Protein AF-A0A2S9GLJ0-F1 (afdb_monomer)

Foldseek 3Di:
DDDDDDPDDDDDDDDDDDDDDDDDDDDPPPDPPPPPDDPPPPPDPVVVVCVVVVAAEDEDDPVCVVVVVVDDDDDGHYYHD

Structure (mmCIF, N/CA/C/O backbone):
data_AF-A0A2S9GLJ0-F1
#
_entry.id   AF-A0A2S9GLJ0-F1
#
loop_
_atom_site.group_PDB
_atom_site.id
_atom_site.type_symbol
_atom_site.label_atom_id
_atom_site.label_alt_id
_atom_site.label_comp_id
_atom_site.label_asym_id
_atom_site.label_entity_id
_atom_site.label_seq_id
_atom_site.pdbx_PDB_ins_code
_atom_site.Cartn_x
_atom_site.Cartn_y
_atom_site.Cartn_z
_atom_site.occupancy
_atom_site.B_iso_or_equiv
_atom_site.auth_seq_id
_atom_site.auth_comp_id
_atom_site.auth_asym_id
_atom_site.auth_atom_id
_atom_site.pdbx_PDB_model_num
ATOM 1 N N . ARG A 1 1 ? -2.250 -19.012 -30.968 1.00 42.62 1 ARG A N 1
ATOM 2 C CA . ARG A 1 1 ? -0.813 -18.737 -31.205 1.00 42.62 1 ARG A CA 1
ATOM 3 C C . ARG A 1 1 ? -0.213 -18.503 -29.831 1.00 42.62 1 ARG A C 1
ATOM 5 O O . ARG A 1 1 ? -0.504 -17.468 -29.252 1.00 42.62 1 ARG A O 1
ATOM 12 N N . ASP A 1 2 ? 0.471 -19.512 -29.299 1.00 31.84 2 ASP A N 1
ATOM 13 C CA . ASP A 1 2 ? 1.097 -19.493 -27.974 1.00 31.84 2 ASP A CA 1
ATOM 14 C C . ASP A 1 2 ? 2.269 -18.509 -27.931 1.00 31.84 2 ASP A C 1
ATOM 16 O O . ASP A 1 2 ? 3.108 -18.503 -28.834 1.00 31.84 2 ASP A O 1
ATOM 20 N N . VAL A 1 3 ? 2.313 -17.679 -26.888 1.00 40.12 3 VAL A N 1
ATOM 21 C CA . VAL A 1 3 ? 3.413 -16.755 -26.571 1.00 40.12 3 VAL A CA 1
ATOM 22 C C . VAL A 1 3 ? 4.098 -17.280 -25.315 1.00 40.12 3 VAL A C 1
ATOM 24 O O . VAL A 1 3 ? 3.935 -16.760 -24.219 1.00 40.12 3 VAL A O 1
ATOM 27 N N . THR A 1 4 ? 4.866 -18.351 -25.474 1.00 45.78 4 THR A N 1
ATOM 28 C CA . THR A 1 4 ? 5.826 -18.806 -24.465 1.00 45.78 4 THR A CA 1
ATOM 29 C C . THR A 1 4 ? 7.104 -19.218 -25.171 1.00 45.78 4 THR A C 1
ATOM 31 O O . THR A 1 4 ? 7.389 -20.402 -25.315 1.00 45.78 4 THR A O 1
ATOM 34 N N . ASP A 1 5 ? 7.868 -18.240 -25.653 1.00 43.12 5 ASP A N 1
ATOM 35 C CA . ASP A 1 5 ? 9.282 -18.472 -25.923 1.00 43.12 5 ASP A CA 1
ATOM 36 C C . ASP A 1 5 ? 10.076 -17.161 -25.888 1.00 43.12 5 ASP A C 1
ATOM 38 O O . ASP A 1 5 ? 9.799 -16.243 -26.663 1.00 43.12 5 ASP A O 1
ATOM 42 N N . ARG A 1 6 ? 11.052 -17.116 -24.972 1.00 46.72 6 ARG A N 1
ATOM 43 C CA . ARG A 1 6 ? 12.282 -16.294 -24.923 1.00 46.72 6 ARG A CA 1
ATOM 44 C C . ARG A 1 6 ? 12.573 -15.759 -23.525 1.00 46.72 6 ARG A C 1
ATOM 46 O O . ARG A 1 6 ? 12.415 -14.579 -23.237 1.00 46.72 6 ARG A O 1
ATOM 53 N N . VAL A 1 7 ? 13.187 -16.613 -22.714 1.00 40.72 7 VAL A N 1
ATOM 54 C CA . VAL A 1 7 ? 14.215 -16.161 -21.770 1.00 40.72 7 VAL A CA 1
ATOM 55 C C . VAL A 1 7 ? 15.499 -16.896 -22.137 1.00 40.72 7 VAL A C 1
ATOM 57 O O . VAL A 1 7 ? 15.835 -17.936 -21.580 1.00 40.72 7 VAL A O 1
ATOM 60 N N . ARG A 1 8 ? 16.204 -16.377 -23.150 1.00 41.53 8 ARG A N 1
ATOM 61 C CA . ARG A 1 8 ? 17.589 -16.776 -23.416 1.00 41.53 8 ARG A CA 1
ATOM 62 C C . ARG A 1 8 ? 18.4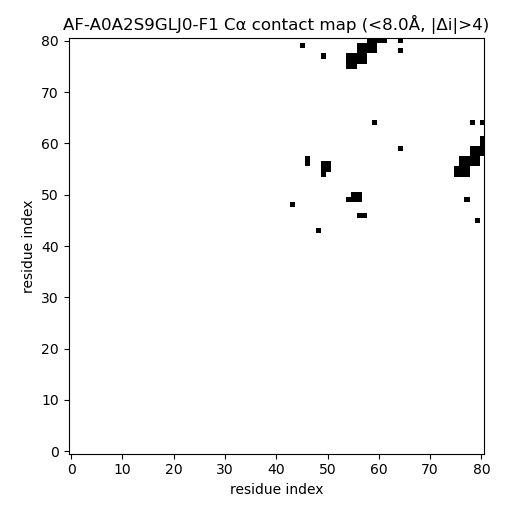59 -16.178 -22.312 1.00 41.53 8 ARG A C 1
ATOM 64 O O . ARG A 1 8 ? 18.570 -14.959 -22.221 1.00 41.53 8 ARG A O 1
ATOM 71 N N . ARG A 1 9 ? 19.065 -17.028 -21.485 1.00 44.00 9 ARG A N 1
ATOM 72 C CA . ARG A 1 9 ? 20.158 -16.637 -20.586 1.00 44.00 9 ARG A CA 1
ATOM 73 C C . ARG A 1 9 ? 21.468 -16.604 -21.381 1.00 44.00 9 ARG A C 1
ATOM 75 O O . ARG A 1 9 ? 21.727 -17.578 -22.082 1.00 44.00 9 ARG A O 1
ATOM 82 N N . PRO A 1 10 ? 22.299 -15.555 -21.284 1.00 41.28 10 PRO A N 1
ATOM 83 C CA . PRO A 1 10 ? 23.678 -15.636 -21.725 1.00 41.28 10 PRO A CA 1
ATOM 84 C C . PRO A 1 10 ? 24.536 -16.153 -20.566 1.00 41.28 10 PRO A C 1
ATOM 86 O O . PRO A 1 10 ? 24.654 -15.529 -19.512 1.00 41.28 10 PRO A O 1
ATOM 89 N N . GLU A 1 11 ? 25.082 -17.343 -20.769 1.00 45.34 11 GLU A N 1
ATOM 90 C CA . GLU A 1 11 ? 26.097 -17.970 -19.934 1.00 45.34 11 GLU A CA 1
ATOM 91 C C . GLU A 1 11 ? 27.406 -17.168 -19.954 1.00 45.34 11 GLU A C 1
ATOM 93 O O . GLU A 1 11 ? 27.867 -16.685 -20.989 1.00 45.34 11 GLU A O 1
ATOM 98 N N . HIS A 1 12 ? 27.972 -16.985 -18.763 1.00 37.38 12 HIS A N 1
ATOM 99 C CA . HIS A 1 12 ? 29.192 -16.233 -18.520 1.00 37.38 12 HIS A CA 1
ATOM 100 C C . HIS A 1 12 ? 30.378 -16.862 -19.263 1.00 37.38 12 HIS A C 1
ATOM 102 O O . HIS A 1 12 ? 30.782 -17.992 -18.993 1.00 37.38 12 HIS A O 1
ATOM 108 N N . GLN A 1 13 ? 30.964 -16.079 -20.165 1.00 43.25 13 GLN A N 1
ATOM 109 C CA . GLN A 1 13 ? 32.228 -16.344 -20.836 1.00 43.25 13 GLN A CA 1
ATOM 110 C C . GLN A 1 13 ? 33.369 -16.326 -19.803 1.00 43.25 13 GLN A C 1
ATOM 112 O O . GLN A 1 13 ? 33.892 -15.266 -19.465 1.00 43.25 13 GLN A O 1
ATOM 117 N N . LEU A 1 14 ? 33.747 -17.494 -19.274 1.00 43.22 14 LEU A N 1
ATOM 118 C CA . LEU A 1 14 ? 34.964 -17.649 -18.476 1.00 43.22 14 LEU A CA 1
ATOM 119 C C . LEU A 1 14 ? 36.116 -18.088 -19.386 1.00 43.22 14 LEU A C 1
ATOM 121 O O . LEU A 1 14 ? 36.115 -19.182 -19.949 1.00 43.22 14 LEU A O 1
ATOM 125 N N . VAL A 1 15 ? 37.104 -17.210 -19.526 1.00 45.12 15 VAL A N 1
ATOM 126 C CA . VAL A 1 15 ? 38.381 -17.491 -20.184 1.00 45.12 15 VAL A CA 1
ATOM 127 C C . VAL A 1 15 ? 39.147 -18.522 -19.349 1.00 45.12 15 VAL A C 1
ATOM 129 O O . VAL A 1 15 ? 39.410 -18.303 -18.168 1.00 45.12 15 VAL A O 1
ATOM 132 N N . ALA A 1 16 ? 39.506 -19.648 -19.966 1.00 37.59 16 ALA A N 1
ATOM 133 C CA . ALA A 1 16 ? 40.317 -20.695 -19.356 1.00 37.59 16 ALA A CA 1
ATOM 134 C C . ALA A 1 16 ? 41.755 -20.195 -19.116 1.00 37.59 16 ALA A C 1
ATOM 136 O O . ALA A 1 16 ? 42.532 -20.019 -20.055 1.00 37.59 16 ALA A O 1
ATOM 137 N N . GLY A 1 17 ? 42.100 -19.962 -17.848 1.00 39.16 17 GLY A N 1
ATOM 138 C CA . GLY A 1 17 ? 43.456 -19.678 -17.375 1.00 39.16 17 GLY A CA 1
ATOM 139 C C . GLY A 1 17 ? 44.093 -20.931 -16.773 1.00 39.16 17 GLY A C 1
ATOM 140 O O . GLY A 1 17 ? 43.496 -21.599 -15.936 1.00 39.16 17 GLY A O 1
ATOM 141 N N . ALA A 1 18 ? 45.295 -21.253 -17.244 1.00 42.75 18 ALA A N 1
ATOM 142 C CA . ALA A 1 18 ? 46.017 -22.505 -17.056 1.00 42.75 18 ALA A CA 1
ATOM 143 C C . ALA A 1 18 ? 46.245 -22.966 -15.600 1.00 42.75 18 ALA A C 1
ATOM 145 O O . ALA A 1 18 ? 46.588 -22.190 -14.709 1.00 42.75 18 ALA A O 1
ATOM 146 N N . HIS A 1 19 ? 46.167 -24.287 -15.423 1.00 35.72 19 HIS A N 1
ATOM 147 C CA . HIS A 1 19 ? 46.546 -25.033 -14.228 1.00 35.72 19 HIS A CA 1
ATOM 148 C C . HIS A 1 19 ? 48.014 -24.814 -13.816 1.00 35.72 19 HIS A C 1
ATOM 150 O O . HIS A 1 19 ? 48.933 -25.049 -14.602 1.00 35.72 19 HIS A O 1
ATOM 156 N N . ARG A 1 20 ? 48.238 -24.521 -12.529 1.00 43.31 20 ARG A N 1
ATOM 157 C CA . ARG A 1 20 ? 49.407 -25.001 -11.775 1.00 43.31 20 ARG A CA 1
ATOM 158 C C . ARG A 1 20 ? 48.937 -25.506 -10.413 1.00 43.31 20 ARG A C 1
ATOM 160 O O . ARG A 1 20 ? 48.440 -24.735 -9.601 1.00 43.31 20 ARG A O 1
ATOM 167 N N . VAL A 1 21 ? 49.074 -26.812 -10.201 1.00 43.16 21 VAL A N 1
ATOM 168 C CA . VAL A 1 21 ? 48.863 -27.472 -8.909 1.00 43.16 21 VAL A CA 1
ATOM 169 C C . VAL A 1 21 ? 50.082 -27.178 -8.042 1.00 43.16 21 VAL A C 1
ATOM 171 O O . VAL A 1 21 ? 51.203 -27.496 -8.433 1.00 43.16 21 VAL A O 1
ATOM 174 N N . SER A 1 22 ? 49.864 -26.549 -6.890 1.00 45.19 22 SER A N 1
ATOM 175 C CA . SER A 1 22 ? 50.880 -26.387 -5.855 1.00 45.19 22 SER A CA 1
ATOM 176 C C . SER A 1 22 ? 50.391 -27.106 -4.605 1.00 45.19 22 SER A C 1
ATOM 178 O O . SER A 1 22 ? 49.460 -26.657 -3.945 1.00 45.19 22 SER A O 1
ATOM 180 N N . ASP A 1 23 ? 51.021 -28.242 -4.323 1.00 49.25 23 ASP A N 1
ATOM 181 C CA . ASP A 1 23 ? 50.880 -29.011 -3.090 1.00 49.25 23 ASP A CA 1
ATOM 182 C C . ASP A 1 23 ? 51.366 -28.164 -1.908 1.00 49.25 23 ASP A C 1
ATOM 184 O O . ASP A 1 23 ? 52.566 -27.867 -1.819 1.00 49.25 23 ASP A O 1
ATOM 188 N N . ARG A 1 24 ? 50.449 -27.752 -1.023 1.00 41.78 24 ARG A N 1
ATOM 189 C CA . ARG A 1 24 ? 50.685 -27.567 0.421 1.00 41.78 24 ARG A CA 1
ATOM 190 C C . ARG A 1 24 ? 49.492 -26.927 1.123 1.00 41.78 24 ARG A C 1
ATOM 192 O O . ARG A 1 24 ? 4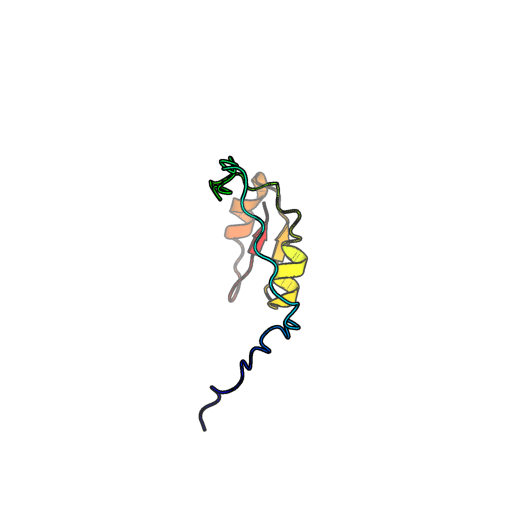9.058 -25.850 0.741 1.00 41.78 24 ARG A O 1
ATOM 199 N N . GLY A 1 25 ? 49.128 -27.527 2.254 1.00 37.78 25 GLY A N 1
ATOM 200 C CA . GLY A 1 25 ? 48.482 -26.832 3.365 1.00 37.78 25 GLY A CA 1
ATOM 201 C C . GLY A 1 25 ? 46.967 -26.898 3.324 1.00 37.78 25 GLY A C 1
ATOM 202 O O . GLY A 1 25 ? 46.324 -26.232 2.525 1.00 37.78 25 GLY A O 1
ATOM 203 N N . GLY A 1 26 ? 46.398 -27.717 4.206 1.00 50.94 26 GLY A N 1
ATOM 204 C CA . GLY A 1 26 ? 44.977 -27.670 4.498 1.00 50.94 26 GLY A CA 1
ATOM 205 C C . GLY A 1 26 ? 44.642 -26.364 5.202 1.00 50.94 26 GLY A C 1
ATOM 206 O O . GLY A 1 26 ? 44.956 -26.204 6.377 1.00 50.94 26 GLY A O 1
ATOM 207 N N . ASP A 1 27 ? 43.961 -25.477 4.493 1.00 50.47 27 ASP A N 1
ATOM 208 C CA . ASP A 1 27 ? 43.223 -24.390 5.109 1.00 50.47 27 ASP A CA 1
ATOM 209 C C . ASP A 1 27 ? 41.775 -24.851 5.262 1.00 50.47 27 ASP A C 1
ATOM 211 O O . ASP A 1 27 ? 41.008 -24.949 4.302 1.00 50.47 27 ASP A O 1
ATOM 215 N N . VAL A 1 28 ? 41.394 -25.171 6.499 1.00 53.31 28 VAL A N 1
ATOM 216 C CA . VAL A 1 28 ? 39.984 -25.225 6.882 1.00 53.31 28 VAL A CA 1
ATOM 217 C C . VAL A 1 28 ? 39.441 -23.816 6.679 1.00 53.31 28 VAL A C 1
ATOM 219 O O . VAL A 1 28 ? 39.703 -22.942 7.497 1.00 53.31 28 VAL A O 1
ATOM 222 N N . GLN A 1 29 ? 38.713 -23.576 5.588 1.00 56.25 29 GLN A N 1
ATOM 223 C CA . GLN A 1 29 ? 37.972 -22.332 5.382 1.00 56.25 29 GLN A CA 1
ATOM 224 C C . GLN A 1 29 ? 36.817 -22.289 6.396 1.00 56.25 29 GLN A C 1
ATOM 226 O O . GLN A 1 29 ? 35.842 -23.033 6.232 1.00 56.25 29 GLN A O 1
ATOM 231 N N . PRO A 1 30 ? 36.858 -21.447 7.447 1.00 49.25 30 PRO A N 1
ATOM 232 C CA . PRO A 1 30 ? 35.719 -21.291 8.324 1.00 49.25 30 PRO A CA 1
ATOM 233 C C . PRO A 1 30 ? 34.838 -20.222 7.686 1.00 49.25 30 PRO A C 1
ATOM 235 O O . PRO A 1 30 ? 35.089 -19.028 7.813 1.00 49.25 30 PRO A O 1
ATOM 238 N N . GLY A 1 31 ? 33.835 -20.641 6.924 1.00 50.16 31 GLY A N 1
ATOM 239 C CA . GLY A 1 31 ? 32.981 -19.659 6.268 1.00 50.16 31 GLY A CA 1
ATOM 240 C C . GLY A 1 31 ? 32.033 -20.227 5.238 1.00 50.16 31 GLY A C 1
ATOM 241 O O . GLY A 1 31 ? 31.867 -19.637 4.177 1.00 50.16 31 GLY A O 1
ATOM 242 N N . GLY A 1 32 ? 31.378 -21.350 5.537 1.00 50.72 32 GLY A N 1
ATOM 243 C CA . GLY A 1 32 ? 30.085 -21.599 4.912 1.00 50.72 32 GLY A CA 1
ATOM 244 C C . GLY A 1 32 ? 29.188 -20.415 5.262 1.00 50.72 32 GLY A C 1
ATOM 245 O O . GLY A 1 32 ? 28.798 -20.269 6.421 1.00 50.72 32 GLY A O 1
ATOM 246 N N . GLN A 1 33 ? 28.934 -19.536 4.292 1.00 59.50 33 GLN A N 1
ATOM 247 C CA . GLN A 1 33 ? 27.996 -18.432 4.446 1.00 59.50 33 GLN A CA 1
ATOM 248 C C . GLN A 1 33 ? 26.624 -19.051 4.693 1.00 59.50 33 GLN A C 1
ATOM 250 O O . GLN A 1 33 ? 25.925 -19.467 3.770 1.00 59.50 33 GLN A O 1
ATOM 255 N N . ARG A 1 34 ? 26.267 -19.197 5.967 1.00 57.59 34 ARG A N 1
ATOM 256 C CA . ARG A 1 34 ? 24.922 -19.586 6.355 1.00 57.59 34 ARG A CA 1
ATOM 257 C C . ARG A 1 34 ? 24.036 -18.398 6.017 1.00 57.59 34 ARG A C 1
ATOM 259 O O . ARG A 1 34 ? 24.070 -17.398 6.726 1.00 57.59 34 ARG A O 1
ATOM 266 N N . VAL A 1 35 ? 23.241 -18.510 4.955 1.00 59.19 35 VAL A N 1
ATOM 267 C CA . VAL A 1 35 ? 22.085 -17.632 4.721 1.00 59.19 35 VAL A CA 1
ATOM 268 C C . VAL A 1 35 ? 21.025 -18.010 5.760 1.00 59.19 35 VAL A C 1
ATOM 270 O O . VAL A 1 35 ? 20.039 -18.680 5.479 1.00 59.19 35 VAL A O 1
ATOM 273 N N . GLY A 1 36 ? 21.311 -17.684 7.016 1.00 54.88 36 GLY A N 1
ATOM 274 C CA . GLY A 1 36 ? 20.406 -17.801 8.144 1.00 54.88 36 GLY A CA 1
ATOM 275 C C . GLY A 1 36 ? 19.965 -16.404 8.541 1.00 54.88 36 GLY A C 1
ATOM 276 O O . GLY A 1 36 ? 20.658 -15.755 9.312 1.00 54.88 36 GLY A O 1
ATOM 277 N N . GLY A 1 37 ? 18.846 -15.958 7.964 1.00 58.50 37 GLY A N 1
ATOM 278 C CA . GLY A 1 37 ? 17.896 -15.000 8.541 1.00 58.50 37 GLY A CA 1
ATOM 279 C C . GLY A 1 37 ? 18.446 -13.832 9.359 1.00 58.50 37 GLY A C 1
ATOM 280 O O . GLY A 1 37 ? 18.024 -13.646 10.493 1.00 58.50 37 GLY A O 1
ATOM 281 N N . GLN A 1 38 ? 19.323 -13.015 8.786 1.00 50.78 38 GLN A N 1
ATOM 282 C CA . GLN A 1 38 ? 19.531 -11.652 9.261 1.00 50.78 38 GLN A CA 1
ATOM 283 C C . GLN A 1 38 ? 19.275 -10.764 8.051 1.00 50.78 38 GLN A C 1
ATOM 285 O O . GLN A 1 38 ? 20.173 -10.524 7.247 1.00 50.78 38 GLN A O 1
ATOM 290 N N . LEU A 1 39 ? 18.006 -10.389 7.850 1.00 49.69 39 LEU A N 1
ATOM 291 C CA . LEU A 1 39 ? 17.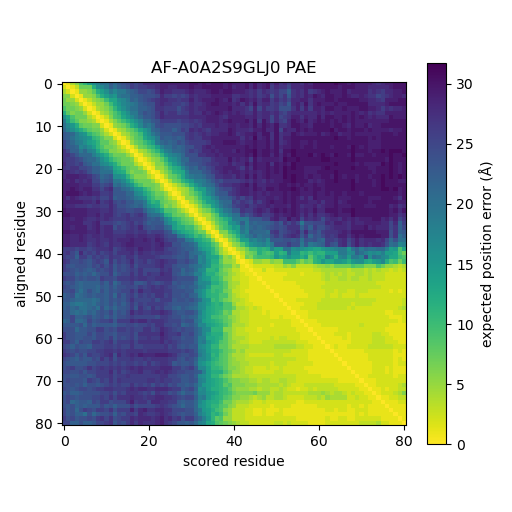659 -9.342 6.898 1.00 49.69 39 LEU A CA 1
ATOM 292 C C . LEU A 1 39 ? 18.368 -8.090 7.415 1.00 49.69 39 LEU A C 1
ATOM 294 O O . LEU A 1 39 ? 17.859 -7.409 8.302 1.00 49.69 39 LEU A O 1
ATOM 298 N N . SER A 1 40 ? 19.574 -7.817 6.899 1.00 62.19 40 SER A N 1
ATOM 299 C CA . SER A 1 40 ? 20.033 -6.434 6.815 1.00 62.19 40 SER A CA 1
ATOM 300 C C . SER A 1 40 ? 18.827 -5.657 6.313 1.00 62.19 40 SER A C 1
ATOM 302 O O . SER A 1 40 ? 18.235 -6.147 5.341 1.00 62.19 40 SER A O 1
ATOM 304 N N . PRO A 1 41 ? 18.423 -4.551 6.970 1.00 67.94 41 PRO A N 1
ATOM 305 C CA . PRO A 1 41 ? 17.366 -3.706 6.450 1.00 67.94 41 PRO A CA 1
ATOM 306 C C . PRO A 1 41 ? 17.622 -3.555 4.960 1.00 67.94 41 PRO A C 1
ATOM 308 O O . PRO A 1 41 ? 18.701 -3.132 4.540 1.00 67.94 41 PRO A O 1
ATOM 311 N N . HIS A 1 42 ? 16.728 -4.139 4.173 1.00 70.94 42 HIS A N 1
ATOM 312 C CA . HIS A 1 42 ? 16.879 -4.097 2.742 1.00 70.94 42 HIS A CA 1
ATOM 313 C C . HIS A 1 42 ? 16.321 -2.723 2.427 1.00 70.94 42 HIS A C 1
ATOM 315 O O . HIS A 1 42 ? 15.123 -2.518 2.603 1.00 70.94 42 HIS A O 1
ATOM 321 N N . ASP A 1 43 ? 17.193 -1.781 2.069 1.00 80.06 43 ASP A N 1
ATOM 322 C CA . ASP A 1 43 ? 16.825 -0.414 1.679 1.00 80.06 43 ASP A CA 1
ATOM 323 C C . ASP A 1 43 ? 16.088 -0.445 0.326 1.00 80.06 43 ASP A C 1
ATOM 32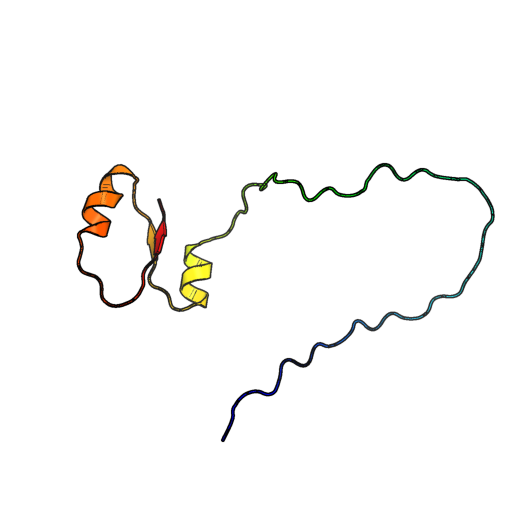5 O O . ASP A 1 43 ? 16.535 0.086 -0.691 1.00 80.06 43 ASP A O 1
ATOM 329 N N . VAL A 1 44 ? 14.985 -1.187 0.281 1.00 86.31 44 VAL A N 1
ATOM 330 C CA . VAL A 1 44 ? 14.144 -1.399 -0.885 1.00 86.31 44 VAL A CA 1
ATOM 331 C C . VAL A 1 44 ? 13.055 -0.351 -0.826 1.00 86.31 44 VAL A C 1
ATOM 333 O O . VAL A 1 44 ? 12.201 -0.384 0.051 1.00 86.31 44 VAL A O 1
ATOM 336 N N . ASP A 1 45 ? 13.072 0.555 -1.796 1.00 90.69 45 ASP A N 1
ATOM 337 C CA . ASP A 1 45 ? 11.952 1.454 -2.048 1.00 90.69 45 ASP A CA 1
ATOM 338 C C . ASP A 1 45 ? 10.770 0.622 -2.576 1.00 90.69 45 ASP A C 1
ATOM 340 O O . ASP A 1 45 ? 10.712 0.245 -3.755 1.00 90.69 45 ASP A O 1
ATOM 344 N N . VAL A 1 46 ? 9.834 0.304 -1.681 1.00 91.56 46 VAL A N 1
ATOM 345 C CA . VAL A 1 46 ? 8.610 -0.444 -1.996 1.00 91.56 46 VAL A CA 1
ATOM 346 C C . VAL A 1 46 ? 7.762 0.318 -3.016 1.00 91.56 46 VAL A C 1
ATOM 348 O O . VAL A 1 46 ? 7.177 -0.299 -3.907 1.00 91.56 46 VAL A O 1
ATOM 351 N N . GLY A 1 47 ? 7.758 1.652 -2.976 1.00 92.38 47 GLY A N 1
ATOM 352 C CA . GLY A 1 47 ? 7.078 2.492 -3.959 1.00 92.38 47 GLY A CA 1
ATOM 353 C C . GLY A 1 47 ? 7.685 2.373 -5.360 1.00 92.38 47 GLY A C 1
ATOM 354 O O . GLY A 1 47 ? 6.954 2.274 -6.347 1.00 92.38 47 GLY A O 1
ATOM 355 N N . ALA A 1 48 ? 9.013 2.335 -5.482 1.00 93.25 48 ALA A N 1
ATOM 356 C CA . ALA A 1 48 ? 9.688 2.078 -6.756 1.00 93.25 48 ALA A CA 1
ATOM 357 C C . ALA A 1 48 ? 9.372 0.680 -7.291 1.00 93.25 48 ALA A C 1
ATOM 359 O O . ALA A 1 48 ? 9.127 0.527 -8.491 1.00 93.25 48 ALA A O 1
ATOM 360 N N . LEU A 1 49 ? 9.319 -0.317 -6.406 1.00 94.56 49 LEU A N 1
ATOM 361 C CA . LEU A 1 49 ? 8.923 -1.672 -6.766 1.00 94.56 49 LEU A CA 1
ATOM 362 C C . LEU A 1 49 ? 7.479 -1.704 -7.287 1.00 94.56 49 LEU A C 1
ATOM 364 O O . LEU A 1 49 ? 7.234 -2.220 -8.375 1.00 94.56 49 LEU A O 1
ATOM 368 N N . CYS A 1 50 ? 6.534 -1.090 -6.573 1.00 96.56 50 CYS A N 1
ATOM 369 C CA . CYS A 1 50 ? 5.130 -1.038 -6.980 1.00 96.56 50 CYS A CA 1
ATOM 370 C C . CYS A 1 50 ? 4.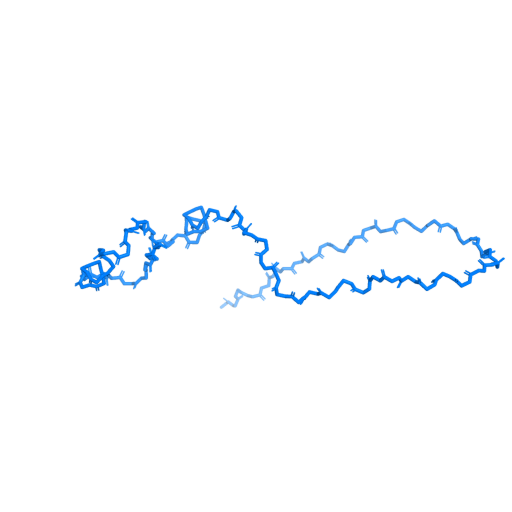950 -0.319 -8.325 1.00 96.56 50 CYS A C 1
ATOM 372 O O . CYS A 1 50 ? 4.252 -0.832 -9.201 1.00 96.56 50 CYS A O 1
ATOM 374 N N . ARG A 1 51 ? 5.662 0.796 -8.554 1.00 94.81 51 ARG A N 1
ATOM 375 C CA . ARG A 1 51 ? 5.670 1.497 -9.852 1.00 94.81 51 ARG A CA 1
ATOM 376 C C . ARG A 1 51 ? 6.165 0.609 -10.994 1.00 94.81 51 ARG A C 1
ATOM 378 O O . ARG A 1 51 ? 5.573 0.636 -12.067 1.00 94.81 51 ARG A O 1
ATOM 385 N N . ALA A 1 52 ? 7.208 -0.193 -10.774 1.00 97.12 52 ALA A N 1
ATOM 386 C CA . ALA A 1 52 ? 7.729 -1.107 -11.794 1.00 97.12 52 ALA A CA 1
ATOM 387 C C . ALA A 1 52 ? 6.714 -2.194 -12.194 1.00 97.12 52 ALA A C 1
ATOM 389 O O . ALA A 1 52 ? 6.693 -2.633 -13.344 1.00 97.12 52 ALA A O 1
ATOM 390 N N . TYR A 1 53 ? 5.853 -2.597 -11.258 1.00 96.75 53 TYR A N 1
ATOM 391 C CA . TYR A 1 53 ? 4.792 -3.579 -11.488 1.00 96.75 53 TYR A CA 1
ATOM 392 C C . TYR A 1 53 ? 3.422 -2.960 -11.786 1.00 96.75 53 TYR A C 1
ATOM 394 O O . TYR A 1 53 ? 2.462 -3.702 -11.971 1.00 96.75 53 TYR A O 1
ATOM 402 N N . HIS A 1 54 ? 3.330 -1.632 -11.904 1.00 95.56 54 HIS A N 1
ATOM 403 C CA . HIS A 1 54 ? 2.080 -0.901 -12.144 1.00 95.56 54 HIS A CA 1
ATOM 404 C C . HIS A 1 54 ? 1.003 -1.173 -11.080 1.00 95.56 54 HIS A C 1
ATOM 406 O O . HIS A 1 54 ? -0.187 -1.217 -11.385 1.00 95.56 54 HIS A O 1
ATOM 412 N N . VAL A 1 55 ? 1.430 -1.363 -9.830 1.00 96.94 55 VAL A N 1
ATOM 413 C CA . VAL A 1 55 ? 0.545 -1.537 -8.674 1.00 96.94 55 VAL A CA 1
ATOM 414 C C . VAL A 1 55 ? 0.419 -0.203 -7.946 1.00 96.94 55 VAL A C 1
ATOM 416 O O . VAL A 1 55 ? 1.420 0.479 -7.717 1.00 96.94 55 VAL A O 1
ATOM 419 N N . GLU A 1 56 ? -0.806 0.174 -7.575 1.00 96.00 56 GLU A N 1
ATOM 420 C CA . GLU A 1 56 ? -1.035 1.353 -6.741 1.00 96.00 56 GLU A CA 1
ATOM 421 C C . GLU A 1 56 ? -0.471 1.124 -5.332 1.00 96.00 56 GLU A C 1
ATOM 423 O O . GLU A 1 56 ? -0.709 0.083 -4.715 1.00 96.00 56 GLU A O 1
ATOM 428 N N . SER A 1 57 ? 0.278 2.097 -4.813 1.00 96.25 57 SER A N 1
ATOM 429 C CA . SER A 1 57 ? 0.901 2.021 -3.490 1.00 96.25 57 SER A CA 1
ATOM 430 C C . SER A 1 57 ? 0.701 3.310 -2.703 1.00 96.25 57 SER A C 1
ATOM 432 O O . SER A 1 57 ? 0.916 4.397 -3.248 1.00 96.25 57 SER A O 1
AT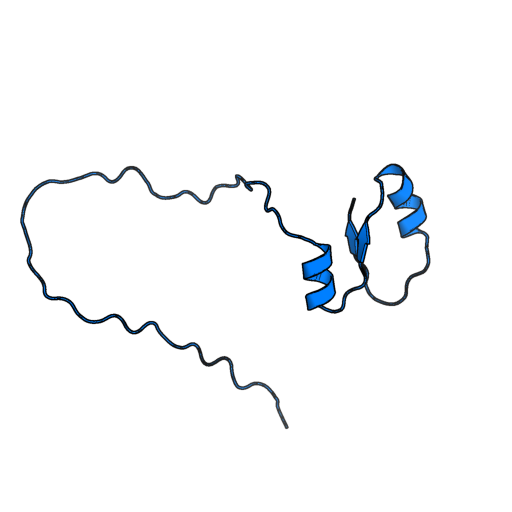OM 434 N N . ARG A 1 58 ? 0.370 3.187 -1.415 1.00 97.00 58 ARG A N 1
ATOM 435 C CA . ARG A 1 58 ? 0.226 4.306 -0.473 1.00 97.00 58 ARG A CA 1
ATOM 436 C C . ARG A 1 58 ? 0.982 4.003 0.822 1.00 97.00 58 ARG A C 1
ATOM 438 O O . ARG A 1 58 ? 0.776 2.939 1.398 1.00 97.00 58 ARG A O 1
ATOM 445 N N . GLN A 1 59 ? 1.805 4.946 1.282 1.00 96.75 59 GLN A N 1
ATOM 446 C CA . GLN A 1 59 ? 2.389 4.909 2.627 1.00 96.75 59 GLN A CA 1
ATOM 447 C C . GLN A 1 59 ? 1.369 5.472 3.625 1.00 96.75 59 GLN A C 1
ATOM 449 O O . GLN A 1 59 ? 0.739 6.496 3.340 1.00 96.75 59 GLN A O 1
ATOM 454 N N . ILE A 1 60 ? 1.178 4.806 4.758 1.00 96.94 60 ILE A N 1
ATOM 455 C CA . ILE A 1 60 ? 0.225 5.193 5.801 1.00 96.94 60 ILE A CA 1
ATOM 456 C C . ILE A 1 60 ? 0.818 4.951 7.188 1.00 96.94 60 ILE A C 1
ATOM 458 O O . ILE A 1 60 ? 1.723 4.145 7.347 1.00 96.94 60 ILE A O 1
ATOM 462 N N . GLU A 1 61 ? 0.275 5.612 8.204 1.00 97.50 61 GLU A N 1
ATOM 463 C CA . GLU A 1 61 ? 0.619 5.314 9.594 1.00 97.50 61 GLU A CA 1
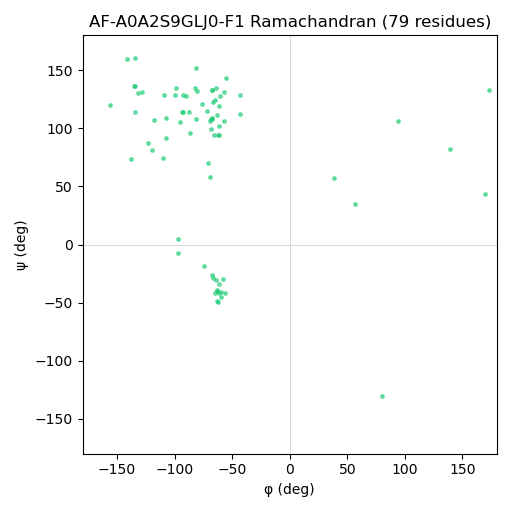ATOM 464 C C . GLU A 1 61 ? -0.176 4.102 10.102 1.00 97.50 61 GLU A C 1
ATOM 466 O O . GLU A 1 61 ? -1.319 3.867 9.697 1.00 97.50 61 GLU A O 1
ATOM 471 N N . ALA A 1 62 ? 0.382 3.360 11.064 1.00 97.56 62 ALA A N 1
ATOM 472 C CA . ALA A 1 62 ? -0.272 2.171 11.624 1.00 97.56 62 ALA A CA 1
ATOM 473 C C . ALA A 1 62 ? -1.653 2.462 12.242 1.00 97.56 62 ALA A C 1
ATOM 475 O O . ALA A 1 62 ? -2.535 1.604 12.218 1.00 97.56 62 ALA A O 1
ATOM 476 N N . GLY A 1 63 ? -1.854 3.676 12.768 1.00 97.69 63 GLY A N 1
ATOM 477 C CA . GLY A 1 63 ? -3.142 4.121 13.311 1.00 97.69 63 GLY A CA 1
ATOM 478 C C . GLY A 1 63 ? -4.237 4.287 12.252 1.00 97.69 63 GLY A C 1
ATOM 479 O O . GLY A 1 63 ? -5.412 4.113 12.566 1.00 97.69 63 GLY A O 1
ATOM 480 N N . ASP A 1 64 ? -3.852 4.543 11.002 1.00 97.25 64 ASP A N 1
ATOM 481 C CA . ASP A 1 64 ? -4.772 4.798 9.892 1.00 97.25 64 ASP A CA 1
ATOM 482 C C . ASP A 1 64 ? -5.042 3.540 9.052 1.00 97.25 64 ASP A C 1
ATOM 484 O O . ASP A 1 64 ? -5.921 3.548 8.189 1.00 97.25 64 ASP A O 1
ATOM 488 N N . LEU A 1 65 ? -4.329 2.433 9.312 1.00 97.06 65 LEU A N 1
ATOM 489 C CA . LEU A 1 65 ? -4.448 1.182 8.554 1.00 97.06 65 LEU A CA 1
ATOM 490 C C . LEU A 1 65 ? -5.878 0.633 8.527 1.00 97.06 65 LEU A C 1
ATOM 492 O O . LEU A 1 65 ? -6.334 0.185 7.478 1.00 97.06 65 LEU A O 1
ATOM 496 N N . ALA A 1 66 ? -6.596 0.680 9.649 1.00 97.62 66 ALA A N 1
ATOM 497 C CA . ALA A 1 66 ? -7.969 0.180 9.707 1.00 97.62 66 ALA A CA 1
ATOM 498 C C . ALA A 1 66 ? -8.903 0.983 8.787 1.00 97.62 66 ALA A C 1
ATOM 500 O O . ALA A 1 66 ? -9.592 0.406 7.952 1.00 97.62 66 ALA A O 1
ATOM 501 N N . ALA A 1 67 ? -8.853 2.315 8.876 1.00 97.50 67 ALA A N 1
ATOM 502 C CA . ALA A 1 67 ? -9.644 3.193 8.018 1.00 97.50 67 ALA A CA 1
ATOM 503 C C . ALA A 1 67 ? -9.252 3.043 6.541 1.00 97.50 67 ALA A C 1
ATOM 505 O O . ALA A 1 67 ? -10.118 3.003 5.671 1.00 97.50 67 ALA A O 1
ATOM 506 N N . ALA A 1 68 ? -7.954 2.894 6.265 1.00 96.69 68 ALA A N 1
ATOM 507 C CA . ALA A 1 68 ? -7.450 2.648 4.926 1.00 96.69 68 ALA A CA 1
ATOM 508 C C . ALA A 1 68 ? -8.029 1.360 4.331 1.00 96.69 68 ALA A C 1
ATOM 510 O O . ALA A 1 68 ? -8.456 1.376 3.181 1.00 96.69 68 ALA A O 1
ATOM 511 N N . LEU A 1 69 ? -8.065 0.263 5.094 1.00 96.88 69 LEU A N 1
ATOM 512 C CA . LEU A 1 69 ? -8.616 -1.023 4.654 1.00 96.88 69 LEU A CA 1
ATOM 513 C C . LEU A 1 69 ? -10.133 -0.983 4.411 1.00 96.88 69 LEU A C 1
ATOM 515 O O . LEU A 1 69 ? -10.606 -1.718 3.547 1.00 96.88 69 LEU A O 1
ATOM 519 N N . ASP A 1 70 ? -10.865 -0.116 5.113 1.00 97.75 70 ASP A N 1
ATOM 520 C CA . ASP A 1 70 ? -12.309 0.078 4.922 1.00 97.75 70 ASP A CA 1
ATOM 521 C C . ASP A 1 70 ? -12.651 0.859 3.637 1.00 97.75 70 ASP A C 1
ATOM 523 O O . ASP A 1 70 ? -13.784 0.797 3.150 1.00 97.75 70 ASP A O 1
ATOM 527 N N . GLU A 1 71 ? -11.694 1.587 3.050 1.00 97.19 71 GLU A N 1
ATOM 528 C CA . GLU A 1 71 ? -11.890 2.258 1.763 1.00 97.19 71 GLU A CA 1
ATOM 529 C C . GLU A 1 71 ? -12.098 1.230 0.641 1.00 97.19 71 GLU A C 1
ATOM 531 O O . GLU A 1 71 ? -11.239 0.381 0.382 1.00 97.19 71 GLU A O 1
ATOM 536 N N . SER A 1 72 ? -13.213 1.349 -0.087 1.00 96.50 72 SER A N 1
ATOM 537 C CA . SER A 1 72 ? -13.458 0.525 -1.269 1.00 96.50 72 SER A CA 1
ATOM 538 C C . SER A 1 72 ? -12.371 0.759 -2.315 1.00 96.50 72 SER A C 1
ATOM 540 O O . SER A 1 72 ? -12.137 1.898 -2.726 1.00 96.50 72 SER A O 1
ATOM 542 N N . PHE A 1 73 ? -11.765 -0.322 -2.790 1.00 95.44 73 PHE A N 1
ATOM 543 C CA . PHE A 1 73 ? -10.742 -0.292 -3.821 1.00 95.44 73 PHE A CA 1
ATOM 544 C C . PHE A 1 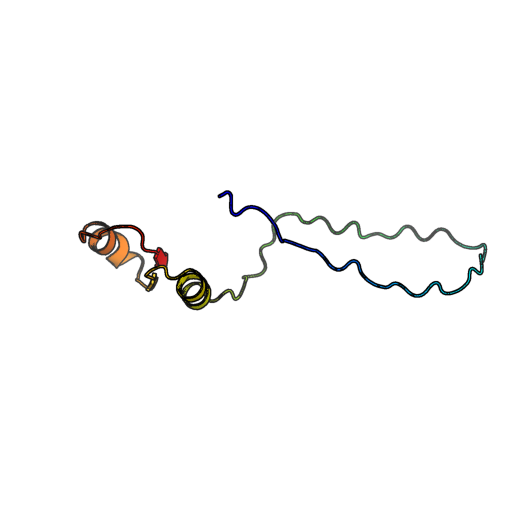73 ? -11.023 -1.380 -4.853 1.00 95.44 73 PHE A C 1
ATOM 546 O O . PHE A 1 73 ? -11.366 -2.503 -4.482 1.00 95.44 73 PHE A O 1
ATOM 553 N N . ASP A 1 74 ? -10.890 -1.051 -6.136 1.00 95.50 74 ASP A N 1
ATOM 554 C CA . ASP A 1 74 ? -11.033 -2.027 -7.214 1.00 95.50 74 ASP A CA 1
ATOM 555 C C . ASP A 1 74 ? -9.664 -2.610 -7.583 1.00 95.50 74 ASP A C 1
ATOM 557 O O . ASP A 1 74 ? -8.704 -1.881 -7.824 1.00 95.50 74 ASP A O 1
ATOM 561 N N . GLY A 1 75 ? -9.559 -3.936 -7.628 1.00 94.38 75 GLY A N 1
ATOM 562 C CA . GLY A 1 75 ? -8.307 -4.624 -7.936 1.00 94.38 75 GLY A CA 1
ATOM 563 C C . GLY A 1 75 ? -7.338 -4.733 -6.751 1.00 94.38 75 GLY A C 1
ATOM 564 O O . GLY A 1 75 ? -7.698 -5.236 -5.688 1.00 94.38 75 GLY A O 1
ATOM 565 N N . MET A 1 76 ? -6.071 -4.357 -6.962 1.00 95.38 76 MET A N 1
ATOM 566 C CA . MET A 1 76 ? -4.965 -4.589 -6.022 1.00 95.38 76 MET A CA 1
ATOM 567 C C . MET A 1 76 ? -4.192 -3.304 -5.717 1.00 95.38 76 MET A C 1
ATOM 569 O O . MET A 1 76 ? -3.749 -2.612 -6.632 1.00 95.38 76 MET A O 1
AT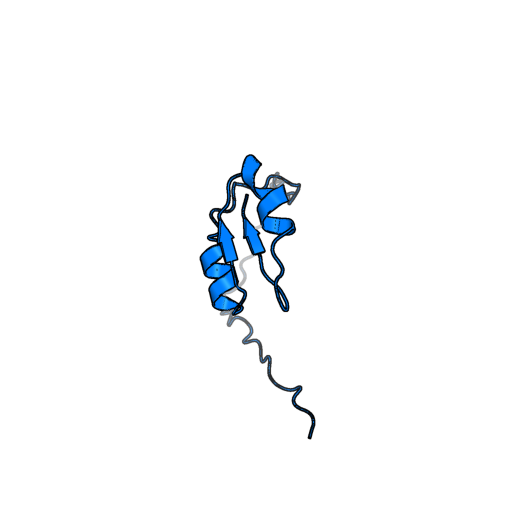OM 573 N N . ARG A 1 77 ? -3.968 -3.047 -4.424 1.00 97.06 77 ARG A N 1
ATOM 574 C CA . ARG A 1 77 ? -3.079 -1.992 -3.923 1.00 97.06 77 ARG A CA 1
ATOM 575 C C . ARG A 1 77 ? -2.177 -2.503 -2.808 1.00 97.06 77 ARG A C 1
ATOM 577 O O . ARG A 1 77 ? -2.494 -3.498 -2.156 1.00 97.06 77 ARG A O 1
ATOM 584 N N . VAL A 1 78 ? -1.093 -1.779 -2.562 1.00 97.38 78 VAL A N 1
ATOM 585 C CA . VAL A 1 78 ? -0.187 -1.976 -1.426 1.00 97.38 78 VAL A CA 1
ATOM 586 C C . VAL A 1 78 ? -0.352 -0.820 -0.442 1.00 97.38 78 VAL A C 1
ATOM 588 O O . VAL A 1 78 ? -0.281 0.347 -0.828 1.00 97.38 78 VAL A O 1
ATOM 591 N N . LEU A 1 79 ? -0.563 -1.153 0.831 1.00 97.69 79 LEU A N 1
ATOM 592 C CA . LEU A 1 79 ? -0.514 -0.211 1.946 1.00 97.69 79 LEU A CA 1
ATOM 593 C C . LEU A 1 79 ? 0.769 -0.493 2.733 1.00 97.69 79 LEU A C 1
ATOM 595 O O . LEU A 1 79 ? 0.887 -1.548 3.354 1.00 97.69 79 LEU A O 1
ATOM 599 N N . GLU A 1 80 ? 1.738 0.413 2.638 1.00 95.75 80 GLU A N 1
ATOM 600 C CA . GLU A 1 80 ? 2.995 0.348 3.390 1.00 95.75 80 GLU A CA 1
ATOM 601 C C . GLU A 1 80 ? 2.812 1.080 4.722 1.00 95.75 80 GLU A C 1
ATOM 603 O O . GLU A 1 80 ? 2.334 2.216 4.725 1.00 95.75 80 GLU A O 1
ATOM 608 N N . VAL A 1 81 ? 3.144 0.406 5.827 1.00 94.75 81 VAL A N 1
ATOM 609 C CA . VAL A 1 81 ? 2.919 0.852 7.213 1.00 94.75 81 VAL A CA 1
ATOM 610 C C . VAL A 1 81 ? 4.241 0.951 7.951 1.00 94.75 81 VAL A C 1
ATOM 612 O O . VAL A 1 81 ? 4.995 -0.048 7.890 1.00 94.75 81 VAL A O 1
#

Radius of gyration: 24.56 Å; Cα contacts (8 Å, |Δi|>4): 35; chains: 1; bounding box: 64×34×44 Å

Nearest PDB structures (foldseek):
  6o04-assembly1_D  TM=9.489E-01  e=9.341E-04  Mycobacterium tuberculosis H37Rv
  5ery-assembly1_A  TM=9.377E-01  e=1.426E-03  Mycobacterium tuberculosis H37Rv
  5esu-assembly1_D  TM=9.430E-01  e=1.762E-03  Mycobacterium tuberculosis H37Rv
  5ess-assembly1_C  TM=9.302E-01  e=1.329E-03  Mycobacterium tuberculosis H37Rv
  5ery-assembly1_B  TM=9.073E-01  e=2.177E-03  Mycobacterium tuberculosis H37Rv

Sequence (81 aa):
RDVTDRVRRPEHQLVAGAHRVSDRGGDVQPGGQRVGGQLSPHDVDVGALCRAYHVESRQIEAGDLAAALDESFDGMRVLEV

Mean predicted aligned error: 17.79 Å

Secondary structure (DSSP, 8-state):
----------------PPP-----------------S--------HHHHHHHTT-EEEE--TTTHHHHHHS--SS-EEEE-

Solvent-accessible surface area (backbone atoms only — not comparable to full-atom values): 6016 Å² total; per-residue (Å²): 134,89,91,83,87,84,83,82,78,84,78,83,87,74,80,90,74,82,91,79,92,76,95,77,79,92,74,85,76,89,68,81,80,71,91,69,90,71,80,64,85,71,92,65,60,63,63,61,54,27,57,77,69,73,38,52,67,46,82,50,56,75,90,47,47,64,65,58,69,70,52,90,73,87,88,68,72,46,79,46,107

pLDDT: mean 70.62, std 24.75, range [31.84, 97.75]